Protein AF-A0A0C1JHM0-F1 (afdb_monomer_lite)

Secondary structure (DSSP, 8-state):
----HHHHHHHHHHHHTT--HHHHHHHHT--HHHHHHHHHHHHTT--SPPP-----SS--HHHHHHHHHH-TT--HHHHHHHTTS-HHHHHHHHHHTT------S------

Structure (mmCIF, N/CA/C/O backbone):
data_AF-A0A0C1JHM0-F1
#
_entry.id   AF-A0A0C1JHM0-F1
#
loop_
_atom_site.group_PDB
_atom_site.id
_atom_site.type_symbol
_atom_site.label_atom_id
_atom_site.label_alt_id
_atom_site.label_comp_id
_atom_site.label_asym_id
_atom_site.label_entity_id
_atom_site.label_seq_id
_atom_site.pdbx_PDB_ins_code
_atom_site.Cartn_x
_atom_site.Cartn_y
_atom_site.Cartn_z
_atom_site.occupancy
_atom_site.B_iso_or_equiv
_atom_site.auth_seq_id
_atom_site.auth_comp_id
_atom_site.auth_asym_id
_atom_site.auth_atom_id
_atom_site.pdbx_PDB_model_num
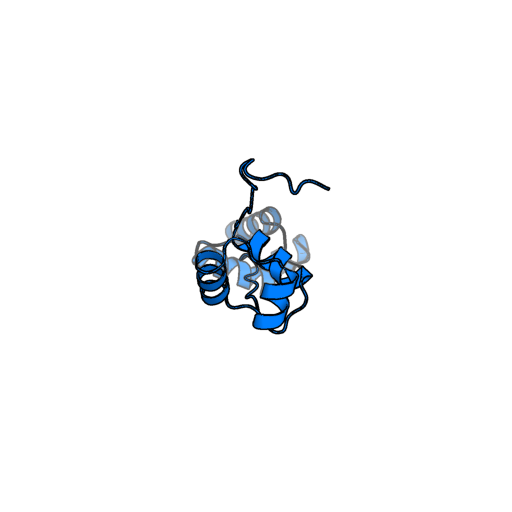ATOM 1 N N . MET A 1 1 ? -9.859 -7.324 4.245 1.00 62.50 1 MET A N 1
ATOM 2 C CA . MET A 1 1 ? -10.333 -6.095 3.570 1.00 62.50 1 MET A CA 1
ATOM 3 C C . MET A 1 1 ? -10.117 -4.915 4.492 1.00 62.50 1 MET A C 1
ATOM 5 O O . MET A 1 1 ? -9.917 -5.125 5.682 1.00 62.50 1 MET A O 1
ATOM 9 N N . ALA A 1 2 ? -10.077 -3.708 3.946 1.00 76.06 2 ALA A N 1
ATOM 10 C CA . ALA A 1 2 ? -9.978 -2.493 4.733 1.00 76.06 2 ALA A CA 1
ATOM 11 C C . ALA A 1 2 ? -11.338 -1.785 4.687 1.00 76.06 2 ALA A C 1
ATOM 13 O O . ALA A 1 2 ? -11.991 -1.794 3.648 1.00 76.06 2 ALA A O 1
ATOM 14 N N . TYR A 1 3 ? -11.790 -1.251 5.819 1.00 88.12 3 TYR A N 1
ATOM 15 C CA . TYR A 1 3 ? -13.070 -0.541 5.911 1.00 88.12 3 TYR A CA 1
ATOM 16 C C . TYR A 1 3 ? -13.004 0.797 5.168 1.00 88.12 3 TYR A C 1
ATOM 18 O O . TYR A 1 3 ? -11.930 1.393 5.127 1.00 88.12 3 TYR A O 1
ATOM 26 N N . SER A 1 4 ? -14.108 1.305 4.622 1.00 88.56 4 SER A N 1
ATOM 27 C CA . SER A 1 4 ? -14.107 2.612 3.948 1.00 88.56 4 SER A CA 1
ATOM 28 C C . SER A 1 4 ? -13.699 3.743 4.899 1.00 88.56 4 SER A C 1
ATOM 30 O O . SER A 1 4 ? -13.886 3.643 6.113 1.00 88.56 4 SER A O 1
ATOM 32 N N . LYS A 1 5 ? -13.134 4.828 4.356 1.00 88.25 5 LYS A N 1
ATOM 33 C CA . LYS A 1 5 ? -12.755 6.016 5.138 1.00 88.25 5 LYS A CA 1
ATOM 34 C C . LYS A 1 5 ? -13.950 6.585 5.906 1.00 88.25 5 LYS A C 1
ATOM 36 O O . LYS A 1 5 ? -13.822 6.865 7.095 1.00 88.25 5 LYS A O 1
ATOM 41 N N . ASP A 1 6 ? -15.102 6.662 5.251 1.00 90.81 6 ASP A N 1
ATOM 42 C CA . ASP A 1 6 ? -16.329 7.226 5.817 1.00 90.81 6 ASP A CA 1
ATOM 43 C C . ASP A 1 6 ? -16.793 6.452 7.053 1.00 90.81 6 ASP A C 1
ATOM 45 O O . ASP A 1 6 ? -17.170 7.054 8.055 1.00 90.81 6 ASP A O 1
ATOM 49 N N . LEU A 1 7 ? -16.706 5.114 7.022 1.00 90.94 7 LEU A N 1
ATOM 50 C CA . LEU A 1 7 ? -17.049 4.278 8.175 1.00 90.94 7 LEU A CA 1
ATOM 51 C C . LEU A 1 7 ? -16.117 4.565 9.357 1.00 90.94 7 LEU A C 1
ATOM 53 O O . LEU A 1 7 ? -16.575 4.697 10.488 1.00 90.94 7 LEU A O 1
ATOM 57 N N . ARG A 1 8 ? -14.810 4.700 9.095 1.00 90.94 8 ARG A N 1
ATOM 58 C CA . ARG A 1 8 ? -13.818 5.004 10.138 1.00 90.94 8 ARG A CA 1
ATOM 59 C C . ARG A 1 8 ? -14.088 6.358 10.772 1.00 90.94 8 ARG A C 1
ATOM 61 O O . ARG A 1 8 ? -14.036 6.468 11.988 1.00 90.94 8 ARG A O 1
ATOM 68 N N . GLN A 1 9 ? -14.373 7.369 9.952 1.00 91.25 9 GLN A N 1
ATOM 69 C CA . GLN A 1 9 ? -14.682 8.715 10.432 1.00 91.25 9 GLN A CA 1
ATOM 70 C C . GLN A 1 9 ? -15.960 8.723 11.264 1.00 91.25 9 GLN A C 1
ATOM 72 O O . GLN A 1 9 ? -15.948 9.246 12.369 1.00 91.25 9 GLN A O 1
ATOM 77 N N . LYS A 1 10 ? -17.035 8.076 10.798 1.00 92.44 10 LYS A N 1
ATOM 78 C CA . LYS A 1 10 ? -18.284 7.980 11.568 1.00 92.44 10 LYS A CA 1
ATOM 79 C C . LYS A 1 10 ? -18.088 7.276 12.911 1.00 92.44 10 LYS A C 1
ATOM 81 O O . LYS A 1 10 ? -18.573 7.775 13.918 1.00 92.44 10 LYS A O 1
ATOM 86 N N . ALA A 1 11 ? -17.351 6.167 12.937 1.00 91.50 11 ALA A N 1
ATOM 87 C CA . ALA A 1 11 ? -17.074 5.436 14.171 1.00 91.50 11 ALA A CA 1
ATOM 88 C C . ALA A 1 11 ? -16.205 6.237 15.158 1.00 91.50 11 ALA A C 1
ATOM 90 O O . ALA A 1 11 ? -16.422 6.160 16.363 1.00 91.50 11 ALA A O 1
ATOM 91 N N . LEU A 1 12 ? -15.235 7.013 14.659 1.00 90.62 12 LEU A N 1
ATOM 92 C CA . LEU A 1 12 ? -14.406 7.890 15.493 1.00 90.62 12 LEU A CA 1
ATOM 93 C C . LEU A 1 12 ? -15.189 9.101 16.011 1.00 90.62 12 LEU A C 1
ATOM 95 O O . LEU A 1 12 ? -15.105 9.398 17.195 1.00 90.62 12 LEU A O 1
ATOM 99 N N . ASN A 1 13 ? -16.013 9.736 15.178 1.00 92.31 13 ASN A N 1
ATOM 100 C CA . ASN A 1 13 ? -16.884 10.828 15.617 1.00 92.31 13 ASN A CA 1
ATOM 101 C C . ASN A 1 13 ? -17.864 10.350 16.699 1.00 92.31 13 ASN A C 1
ATOM 103 O O . ASN A 1 13 ? -18.095 11.056 17.671 1.00 92.31 13 ASN A O 1
ATOM 107 N N . TYR A 1 14 ? -18.398 9.132 16.557 1.00 91.81 14 TYR A N 1
ATOM 108 C CA . TYR A 1 14 ? -19.281 8.523 17.554 1.00 91.81 14 TYR A CA 1
ATOM 109 C C . TYR A 1 14 ? -18.563 8.251 18.890 1.00 91.81 14 TYR A C 1
ATOM 111 O O . TYR A 1 14 ? -19.166 8.349 19.950 1.00 91.81 14 TYR A O 1
ATOM 119 N N . LEU A 1 15 ? -17.259 7.957 18.874 1.00 88.94 15 LEU A N 1
ATOM 120 C CA . LEU A 1 15 ? -16.457 7.900 20.103 1.00 88.94 15 LEU A CA 1
ATOM 121 C C . LEU A 1 15 ? -16.238 9.285 20.719 1.00 88.94 15 LEU A C 1
ATOM 123 O O . LEU A 1 15 ? -16.293 9.431 21.937 1.00 88.94 15 LEU A O 1
ATOM 127 N N . GLU A 1 16 ? -15.972 10.297 19.892 1.00 87.50 16 GLU A N 1
ATOM 128 C CA . GLU A 1 16 ? -15.730 11.670 20.350 1.00 87.50 16 GLU A CA 1
ATOM 129 C C . GLU A 1 16 ? -16.974 12.302 20.991 1.00 87.50 16 GLU A C 1
ATOM 131 O O . GLU A 1 16 ? -16.836 13.112 21.905 1.00 87.50 16 GLU A O 1
ATOM 136 N N . THR A 1 17 ? -18.185 11.885 20.601 1.00 89.56 17 THR A N 1
ATOM 137 C CA . THR A 1 17 ? -19.439 12.312 21.249 1.00 89.56 17 THR A CA 1
ATOM 138 C C . THR A 1 17 ? -19.662 11.698 22.638 1.00 89.56 17 THR A C 1
ATOM 140 O O . THR A 1 17 ? -20.664 12.009 23.276 1.00 89.56 17 THR A O 1
ATOM 143 N N . GLY A 1 18 ? -18.737 10.865 23.133 1.00 87.31 18 GLY A N 1
ATOM 144 C CA . GLY A 1 18 ? -18.746 10.326 24.497 1.00 87.31 18 GLY A CA 1
ATOM 145 C C . GLY A 1 18 ? -19.237 8.883 24.627 1.00 87.31 18 GLY A C 1
ATOM 146 O O . GLY A 1 18 ? -19.373 8.398 25.749 1.00 87.31 18 GLY A O 1
ATOM 147 N N . HIS A 1 19 ? -19.486 8.183 23.515 1.00 88.69 19 HIS A N 1
ATOM 148 C CA . HIS A 1 19 ? -19.900 6.779 23.545 1.00 88.69 19 HIS A CA 1
ATOM 149 C C . HIS A 1 19 ? -18.735 5.834 23.836 1.00 88.69 19 HIS A C 1
ATOM 151 O O . HIS A 1 19 ? -17.574 6.095 23.508 1.00 88.69 19 HIS A O 1
ATOM 157 N N . SER A 1 20 ? -19.057 4.684 24.426 1.00 89.81 20 SER A N 1
ATOM 158 C CA . SER A 1 20 ? -18.070 3.643 24.697 1.00 89.81 20 SER A CA 1
ATOM 159 C C . SER A 1 20 ? -17.631 2.918 23.417 1.00 89.81 20 SER A C 1
ATOM 161 O O . SER A 1 20 ? -18.358 2.814 22.425 1.00 89.81 20 SER A O 1
ATOM 163 N N . ALA A 1 21 ? -16.428 2.337 23.435 1.00 87.19 21 ALA A N 1
ATOM 164 C CA . ALA A 1 21 ? -15.952 1.516 22.320 1.00 87.19 21 ALA A CA 1
ATOM 165 C C . ALA A 1 21 ? -16.823 0.262 22.090 1.00 87.19 21 ALA A C 1
ATOM 167 O O . ALA A 1 21 ? -16.870 -0.258 20.973 1.00 87.19 21 ALA A O 1
ATOM 168 N N . GLU A 1 22 ? -17.518 -0.218 23.125 1.00 89.44 22 GLU A N 1
ATOM 169 C CA . GLU A 1 22 ? -18.446 -1.348 23.033 1.00 89.44 22 GLU A CA 1
ATOM 170 C C . GLU A 1 22 ? -19.715 -0.983 22.262 1.00 89.44 22 GLU A C 1
ATOM 172 O O . GLU A 1 22 ? -20.121 -1.741 21.380 1.00 89.44 22 GLU A O 1
ATOM 177 N N . GLU A 1 23 ? -20.275 0.204 22.504 1.00 90.56 23 GLU A N 1
ATOM 178 C CA . GLU A 1 23 ? -21.399 0.735 21.724 1.00 90.56 23 GLU A CA 1
ATOM 179 C C . GLU A 1 23 ? -21.020 0.904 20.252 1.00 90.56 23 GLU A C 1
ATOM 181 O O . GLU A 1 23 ? -21.764 0.489 19.369 1.00 90.56 23 GLU A O 1
ATOM 186 N N . VAL A 1 24 ? -19.824 1.424 19.962 1.00 91.38 24 VAL A N 1
ATOM 187 C CA . VAL A 1 24 ? -19.327 1.556 18.579 1.00 91.38 24 VAL A CA 1
ATOM 188 C C . VAL A 1 24 ? -19.249 0.193 17.899 1.00 91.38 24 VAL A C 1
ATOM 190 O O . VAL A 1 24 ? -19.633 0.049 16.739 1.00 91.38 24 VAL A O 1
ATOM 193 N N . ARG A 1 25 ? -18.769 -0.830 18.614 1.00 90.19 25 ARG A N 1
ATOM 194 C CA . ARG A 1 25 ? -18.746 -2.199 18.097 1.00 90.19 25 ARG A CA 1
ATOM 195 C C . ARG A 1 25 ? -20.150 -2.688 17.753 1.00 90.19 25 ARG A C 1
ATOM 197 O O . ARG A 1 25 ? -20.301 -3.309 16.709 1.00 90.19 25 ARG A O 1
ATOM 204 N N . GLN A 1 26 ? -21.134 -2.449 18.617 1.00 91.69 26 GLN A N 1
ATOM 205 C CA . GLN A 1 26 ? -22.510 -2.905 18.402 1.00 91.69 26 GLN A CA 1
ATOM 206 C C . GLN A 1 26 ? -23.188 -2.158 17.247 1.00 91.69 26 GLN A C 1
ATOM 208 O O . GLN A 1 26 ? -23.802 -2.788 16.394 1.00 91.69 26 GLN A O 1
ATOM 213 N N . VAL A 1 27 ? -23.037 -0.832 17.185 1.00 92.69 27 VAL A N 1
ATOM 214 C CA . VAL A 1 27 ? -23.682 0.026 16.177 1.00 92.69 27 VAL A CA 1
ATOM 215 C C . VAL A 1 27 ? -23.083 -0.177 14.785 1.00 92.69 27 VAL A C 1
ATOM 217 O O . VAL A 1 27 ? -23.813 -0.233 13.799 1.00 92.69 27 VAL A O 1
ATOM 220 N N . PHE A 1 28 ? -21.755 -0.273 14.688 1.00 89.44 28 PHE A N 1
ATOM 221 C CA . PHE A 1 28 ? -21.052 -0.355 13.404 1.00 89.44 28 PHE A CA 1
ATOM 222 C C . PHE A 1 28 ? -20.651 -1.784 13.010 1.00 89.44 28 PHE A C 1
ATOM 224 O O . PHE A 1 28 ? -20.027 -1.956 11.965 1.00 89.44 28 PHE A O 1
ATOM 231 N N . ASP A 1 29 ? -20.977 -2.785 13.835 1.00 91.75 29 ASP A N 1
ATOM 232 C CA . ASP A 1 29 ? -20.590 -4.196 13.675 1.00 91.75 29 ASP A CA 1
ATOM 233 C C . ASP A 1 29 ? -19.084 -4.383 13.393 1.00 91.75 29 ASP A C 1
ATOM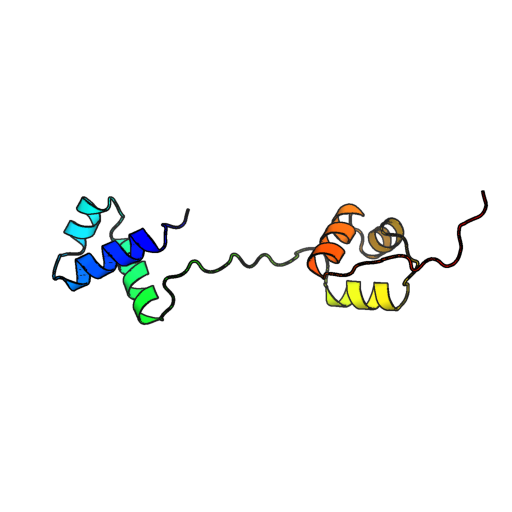 235 O O . ASP A 1 29 ? -18.640 -5.060 12.463 1.00 91.75 29 ASP A O 1
ATOM 239 N N . VAL A 1 30 ? -18.252 -3.716 14.199 1.00 91.06 30 VAL A N 1
ATOM 240 C CA . VAL A 1 30 ? -16.789 -3.758 14.070 1.00 91.06 30 VAL A CA 1
ATOM 241 C C . VAL A 1 30 ? -16.126 -4.288 15.328 1.00 91.06 30 VAL A C 1
ATOM 243 O O . VAL A 1 30 ? -16.458 -3.923 16.450 1.00 91.06 30 VAL A O 1
ATOM 246 N N . ALA A 1 31 ? -15.100 -5.121 15.160 1.00 91.19 31 ALA A N 1
ATOM 247 C CA . ALA A 1 31 ? -14.327 -5.605 16.299 1.00 91.19 31 ALA A CA 1
ATOM 248 C C . ALA A 1 31 ? -13.673 -4.443 17.075 1.00 91.19 31 ALA A C 1
ATOM 250 O O . ALA A 1 31 ? -13.064 -3.559 16.471 1.00 91.19 31 ALA A O 1
ATOM 251 N N . LEU A 1 32 ? -13.682 -4.512 18.412 1.00 89.94 32 LEU A N 1
ATOM 252 C CA . LEU A 1 32 ? -13.072 -3.510 19.307 1.00 89.94 32 LEU A CA 1
ATOM 253 C C . LEU A 1 32 ? -11.622 -3.176 18.929 1.00 89.94 32 LEU A C 1
ATOM 255 O O . LEU A 1 32 ? -11.227 -2.015 18.854 1.00 89.94 32 LEU A O 1
ATOM 259 N N . ARG A 1 33 ? -10.827 -4.201 18.598 1.00 91.62 33 ARG A N 1
ATOM 260 C CA . ARG A 1 33 ? -9.435 -4.037 18.146 1.00 91.62 33 ARG A CA 1
ATOM 261 C C . ARG A 1 33 ? -9.315 -3.114 16.927 1.00 91.62 33 ARG A C 1
ATOM 263 O O . ARG A 1 33 ? -8.331 -2.393 16.794 1.00 91.62 33 ARG A O 1
ATOM 270 N N . THR A 1 34 ? -10.291 -3.143 16.026 1.00 90.88 34 THR A N 1
ATOM 271 C CA . THR A 1 34 ? -10.335 -2.289 14.834 1.00 90.88 34 THR A CA 1
ATOM 272 C C . THR A 1 34 ? -10.539 -0.827 15.219 1.00 90.88 34 THR A C 1
ATOM 274 O O . THR A 1 34 ? -9.820 0.032 14.714 1.00 90.88 34 THR A O 1
ATOM 277 N N . VAL A 1 35 ? -11.443 -0.564 16.162 1.00 90.56 35 VAL A N 1
ATOM 278 C CA . VAL A 1 35 ? -11.725 0.774 16.693 1.00 90.56 35 VAL A CA 1
ATOM 279 C C . VAL A 1 35 ? -10.473 1.372 17.348 1.00 90.56 35 VAL A C 1
ATOM 281 O O . VAL A 1 35 ? -10.046 2.470 16.991 1.00 90.56 35 VAL A O 1
ATOM 284 N N . PHE A 1 36 ? -9.784 0.609 18.204 1.00 90.75 36 PHE A N 1
ATOM 285 C CA . PHE A 1 36 ? -8.507 1.041 18.791 1.00 90.75 36 PHE A CA 1
ATOM 286 C C . PHE A 1 36 ? -7.410 1.279 17.744 1.00 90.75 36 PHE A C 1
ATOM 288 O O . PHE A 1 36 ? -6.638 2.236 17.845 1.00 90.75 36 PHE A O 1
ATOM 295 N N . ASN A 1 37 ? -7.345 0.445 16.702 1.00 90.44 37 ASN A N 1
ATOM 296 C CA . ASN A 1 37 ? -6.421 0.663 15.590 1.00 90.44 37 ASN A CA 1
ATOM 297 C C . ASN A 1 37 ? -6.722 1.968 14.838 1.00 90.44 37 ASN A C 1
ATOM 299 O O . ASN A 1 37 ? -5.783 2.629 14.392 1.00 90.44 37 ASN A O 1
ATOM 303 N N . TRP A 1 38 ? -7.993 2.351 14.690 1.00 90.75 38 TRP A N 1
ATOM 304 C CA . TRP A 1 38 ? -8.378 3.626 14.083 1.00 90.75 38 TRP A CA 1
ATOM 305 C C . TRP A 1 38 ? -8.018 4.817 14.963 1.00 90.75 38 TRP A C 1
ATOM 307 O O . TRP A 1 38 ? -7.421 5.753 14.444 1.00 90.75 38 TRP A O 1
ATOM 317 N N . LEU A 1 39 ? -8.244 4.743 16.277 1.00 88.69 39 LEU A N 1
ATOM 318 C CA . LEU A 1 39 ? -7.794 5.772 17.223 1.00 88.69 39 LEU A CA 1
ATOM 319 C C . LEU A 1 39 ? -6.275 5.980 17.148 1.00 88.69 39 LEU A C 1
ATOM 321 O O . LEU A 1 39 ? -5.787 7.105 17.044 1.00 88.69 39 LEU A O 1
ATOM 325 N N . LYS A 1 40 ? -5.502 4.886 17.118 1.00 89.38 40 LYS A N 1
ATOM 326 C CA . LYS A 1 40 ? -4.041 4.951 16.948 1.00 89.38 40 LYS A CA 1
ATOM 327 C C . LYS A 1 40 ? -3.645 5.601 15.618 1.00 89.38 40 LYS A C 1
ATOM 329 O O . LYS A 1 40 ? -2.675 6.349 15.560 1.00 89.38 40 LYS A O 1
ATOM 334 N N . ARG A 1 41 ? -4.384 5.322 14.543 1.00 87.00 41 ARG A N 1
ATOM 335 C CA . ARG A 1 41 ? -4.156 5.909 13.213 1.00 87.00 41 ARG A CA 1
ATOM 336 C C . ARG A 1 41 ? -4.531 7.391 13.142 1.00 87.00 41 ARG A C 1
ATOM 338 O O . ARG A 1 41 ? -3.795 8.147 12.515 1.00 87.00 41 ARG A O 1
ATOM 345 N N . GLN A 1 42 ? -5.615 7.799 13.802 1.00 86.62 42 GLN A N 1
ATOM 346 C CA . GLN A 1 42 ? -6.053 9.193 13.907 1.00 86.62 42 GLN A CA 1
ATOM 347 C C . GLN A 1 42 ? -5.009 10.037 14.644 1.00 86.62 42 GLN A C 1
ATOM 349 O O . GLN A 1 42 ? -4.629 11.089 14.142 1.00 86.62 42 GLN A O 1
ATOM 354 N N . ARG A 1 43 ? -4.445 9.528 15.752 1.00 85.31 43 ARG A N 1
ATOM 355 C CA . ARG A 1 43 ? -3.323 10.179 16.462 1.00 85.31 43 ARG A CA 1
ATOM 356 C C . ARG A 1 43 ? -2.091 10.386 15.577 1.00 85.31 43 ARG A C 1
ATOM 358 O O . ARG A 1 43 ? -1.387 11.373 15.730 1.00 85.31 43 ARG A O 1
ATOM 365 N N . ASN A 1 44 ? -1.856 9.479 14.631 1.00 83.62 44 ASN A N 1
ATOM 366 C CA . ASN A 1 44 ? -0.760 9.573 13.664 1.00 83.62 44 ASN A CA 1
ATOM 367 C C . ASN A 1 44 ? -1.118 10.414 12.416 1.00 83.62 44 ASN A C 1
ATOM 369 O O . ASN A 1 44 ? -0.336 10.448 11.467 1.00 83.62 44 ASN A O 1
ATOM 373 N N . GLY A 1 45 ? -2.310 11.023 12.361 1.00 80.31 45 GLY A N 1
ATOM 374 C CA . GLY A 1 45 ? -2.774 11.854 11.243 1.00 80.31 45 GLY A CA 1
ATOM 375 C C . GLY A 1 45 ? -3.106 11.097 9.949 1.00 80.31 45 GLY A C 1
ATOM 376 O O . GLY A 1 45 ? -3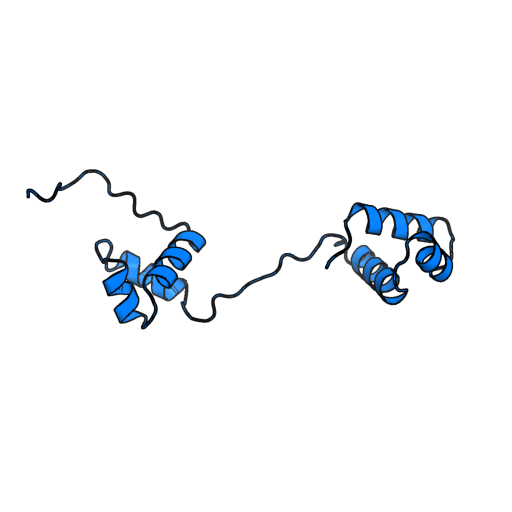.362 11.721 8.925 1.00 80.31 45 GLY A O 1
ATOM 377 N N . CYS A 1 46 ? -3.110 9.758 9.958 1.00 77.88 46 CYS A N 1
ATOM 378 C CA . CYS A 1 46 ? -3.263 8.935 8.753 1.00 77.88 46 CYS A CA 1
ATOM 379 C C . CYS A 1 46 ? -4.423 7.941 8.892 1.00 77.88 46 CYS A C 1
ATOM 381 O O . CYS A 1 46 ? -4.220 6.783 9.263 1.00 77.88 46 CYS A O 1
ATOM 383 N N . LEU A 1 47 ? -5.642 8.376 8.558 1.00 79.50 47 LEU A N 1
ATOM 384 C CA . LEU A 1 47 ? -6.827 7.504 8.548 1.00 79.50 47 LEU A CA 1
ATOM 385 C C . LEU A 1 47 ? -6.974 6.694 7.247 1.00 79.50 47 LEU A C 1
ATOM 387 O O . LEU A 1 47 ? -7.674 5.675 7.216 1.00 79.50 47 LEU A O 1
ATOM 391 N N . GLU A 1 48 ? -6.287 7.136 6.194 1.00 80.81 48 GLU A N 1
ATOM 392 C CA . GLU A 1 48 ? -6.281 6.495 4.883 1.00 80.81 48 GLU A CA 1
ATOM 393 C C . GLU A 1 48 ? -5.703 5.085 4.916 1.00 80.81 48 GLU A C 1
ATOM 395 O O . GLU A 1 48 ? -4.907 4.699 5.782 1.00 80.81 48 GLU A O 1
ATOM 400 N N . ASP A 1 49 ? -6.093 4.298 3.920 1.00 79.44 49 ASP A N 1
ATOM 401 C CA . ASP A 1 49 ? -5.446 3.023 3.694 1.00 79.44 49 ASP A CA 1
ATOM 402 C C . ASP A 1 49 ? -4.027 3.196 3.194 1.00 79.44 49 ASP A C 1
ATOM 404 O O . ASP A 1 49 ? -3.759 3.833 2.176 1.00 79.44 49 ASP A O 1
ATOM 408 N N . LYS A 1 50 ? -3.098 2.558 3.911 1.00 78.69 50 LYS A N 1
ATOM 409 C CA . LYS A 1 50 ? -1.716 2.486 3.466 1.00 78.69 50 LYS A CA 1
ATOM 410 C C . LYS A 1 50 ? -1.694 1.778 2.108 1.00 78.69 50 LYS A C 1
ATOM 412 O O . LYS A 1 50 ? -2.141 0.625 2.032 1.00 78.69 50 LYS A O 1
ATOM 417 N N . PRO A 1 51 ? -1.145 2.407 1.053 1.00 79.94 51 PRO A N 1
ATOM 418 C CA . PRO A 1 51 ? -1.038 1.752 -0.235 1.00 79.94 51 PRO A CA 1
ATOM 419 C C . PRO A 1 51 ? -0.186 0.493 -0.081 1.00 79.94 51 PRO A C 1
ATOM 421 O O . PRO A 1 51 ? 0.863 0.496 0.575 1.00 79.94 51 PRO A O 1
ATOM 424 N N . ARG A 1 52 ? -0.644 -0.609 -0.680 1.00 78.31 52 ARG A N 1
ATOM 425 C CA . ARG A 1 52 ? 0.123 -1.856 -0.708 1.00 78.31 52 ARG A CA 1
ATOM 426 C C . ARG A 1 52 ? 1.381 -1.628 -1.540 1.00 78.31 52 ARG A C 1
ATOM 428 O O . ARG A 1 52 ? 1.308 -1.547 -2.763 1.00 78.31 52 ARG A O 1
ATOM 435 N N . LYS A 1 53 ? 2.535 -1.554 -0.881 1.00 78.56 53 LYS A N 1
ATOM 436 C CA . LYS A 1 53 ? 3.832 -1.537 -1.561 1.00 78.56 53 LYS A CA 1
ATOM 437 C C . LYS A 1 53 ? 4.149 -2.961 -2.018 1.00 78.56 53 LYS A C 1
ATOM 439 O O . LYS A 1 53 ? 4.349 -3.843 -1.189 1.00 78.56 53 LYS A O 1
ATOM 444 N N . ARG A 1 54 ? 4.135 -3.196 -3.331 1.00 74.06 54 ARG A N 1
ATOM 445 C CA . ARG A 1 54 ? 4.613 -4.446 -3.937 1.00 74.06 54 ARG A CA 1
ATOM 446 C C . ARG A 1 54 ? 6.027 -4.204 -4.447 1.00 74.06 54 ARG A C 1
ATOM 448 O O . ARG A 1 54 ? 6.204 -3.383 -5.343 1.00 74.06 54 ARG A O 1
ATOM 455 N N . HIS A 1 55 ? 7.007 -4.899 -3.880 1.00 72.00 55 HIS A N 1
ATOM 456 C CA . HIS A 1 55 ? 8.369 -4.881 -4.404 1.00 72.00 55 HIS A CA 1
ATOM 457 C C . HIS A 1 55 ? 8.501 -5.903 -5.544 1.00 72.00 55 HIS A C 1
ATOM 459 O O . HIS A 1 55 ? 7.964 -7.009 -5.426 1.00 72.00 55 HIS A O 1
ATOM 465 N N . PRO A 1 56 ? 9.168 -5.561 -6.659 1.00 70.38 56 PRO A N 1
ATOM 466 C CA . PRO A 1 56 ? 9.564 -6.552 -7.651 1.00 70.38 56 PRO A CA 1
ATOM 467 C C . PRO A 1 56 ? 10.555 -7.526 -7.009 1.00 70.38 56 PRO A C 1
ATOM 469 O O . PRO A 1 56 ? 11.547 -7.099 -6.436 1.00 70.38 56 PRO A O 1
ATOM 472 N N . ILE A 1 57 ? 10.275 -8.827 -7.093 1.00 74.19 57 ILE A N 1
ATOM 473 C CA . ILE A 1 57 ? 11.115 -9.860 -6.461 1.00 74.19 57 ILE A CA 1
ATOM 474 C C . ILE A 1 57 ? 12.260 -10.301 -7.390 1.00 74.19 57 ILE A C 1
ATOM 476 O O . ILE A 1 57 ? 13.319 -10.676 -6.909 1.00 74.19 57 ILE A O 1
ATOM 480 N N . LYS A 1 58 ? 12.047 -10.275 -8.716 1.00 79.44 58 LYS A N 1
ATOM 481 C CA . LYS A 1 58 ? 12.949 -10.916 -9.696 1.00 79.44 58 LYS A CA 1
ATOM 482 C C . LYS A 1 58 ? 13.763 -9.968 -10.578 1.00 79.44 58 LYS A C 1
ATOM 484 O O . LYS A 1 58 ? 14.730 -10.411 -11.173 1.00 79.44 58 LYS A O 1
ATOM 489 N N . ILE A 1 59 ? 13.342 -8.714 -10.736 1.00 83.12 59 ILE A N 1
ATOM 490 C CA . ILE A 1 59 ? 13.957 -7.781 -11.691 1.00 83.12 59 ILE A CA 1
ATOM 491 C C . ILE A 1 59 ? 14.352 -6.529 -10.927 1.00 83.12 59 ILE A C 1
ATOM 493 O O . ILE A 1 59 ? 13.471 -5.826 -10.423 1.00 83.12 59 ILE A O 1
ATOM 497 N N . ASP A 1 60 ? 15.652 -6.260 -10.872 1.00 86.50 60 ASP A N 1
ATOM 498 C CA . ASP A 1 60 ? 16.167 -4.986 -10.393 1.00 86.50 60 ASP A CA 1
ATOM 499 C C . ASP A 1 60 ? 15.881 -3.894 -11.436 1.00 86.50 60 ASP A C 1
ATOM 501 O O . ASP A 1 60 ? 16.146 -4.036 -12.633 1.00 86.50 60 ASP A O 1
ATOM 505 N N . HIS A 1 61 ? 15.269 -2.809 -10.973 1.00 84.81 61 HIS A N 1
ATOM 506 C CA . HIS A 1 61 ? 14.873 -1.690 -11.811 1.00 84.81 61 HIS A CA 1
ATOM 507 C C . HIS A 1 61 ? 16.070 -0.905 -12.340 1.00 84.81 61 HIS A C 1
ATOM 509 O O . HIS A 1 61 ? 16.007 -0.422 -13.472 1.00 84.81 61 HIS A O 1
ATOM 515 N N . ASP A 1 62 ? 17.130 -0.771 -11.546 1.00 87.19 62 ASP A N 1
ATOM 516 C CA . ASP A 1 62 ? 18.282 0.042 -11.929 1.00 87.19 62 ASP A CA 1
ATOM 517 C C . ASP A 1 62 ? 19.138 -0.708 -12.953 1.00 87.19 62 ASP A C 1
ATOM 519 O O . ASP A 1 62 ? 19.481 -0.151 -13.996 1.00 87.19 62 ASP A O 1
ATOM 523 N N . GLN A 1 63 ? 19.333 -2.016 -12.752 1.00 88.25 63 GLN A N 1
ATOM 524 C CA . GLN A 1 63 ? 19.982 -2.885 -13.740 1.00 88.25 63 GLN A CA 1
ATOM 525 C C . GLN A 1 63 ? 19.231 -2.905 -15.077 1.00 88.25 63 GLN A C 1
ATOM 527 O O . GLN A 1 63 ? 19.850 -2.794 -16.136 1.00 88.25 63 GLN A O 1
ATOM 532 N N . LEU A 1 64 ? 17.895 -3.003 -15.047 1.00 88.12 64 LEU A N 1
ATOM 533 C CA . LEU A 1 64 ? 17.087 -2.996 -16.267 1.00 88.12 64 LEU A CA 1
ATOM 534 C C . LEU A 1 64 ? 17.203 -1.664 -17.026 1.00 88.12 64 LEU A C 1
ATOM 536 O O . LEU A 1 64 ? 17.308 -1.677 -18.251 1.00 88.12 64 LEU A O 1
ATOM 540 N N . LYS A 1 65 ? 17.214 -0.522 -16.325 1.00 88.06 65 LYS A N 1
ATOM 541 C CA . LYS A 1 65 ? 17.403 0.795 -16.958 1.00 88.06 65 LYS A CA 1
ATOM 542 C C . LYS A 1 65 ? 18.765 0.902 -17.632 1.00 88.06 65 LYS A C 1
ATOM 544 O O . LYS A 1 65 ? 18.819 1.225 -18.814 1.00 88.06 65 LYS A O 1
ATOM 549 N N . SER A 1 66 ? 19.839 0.562 -16.918 1.00 88.50 66 SER A N 1
ATOM 550 C CA . SER A 1 66 ? 21.192 0.616 -17.477 1.00 88.50 66 SER A CA 1
ATOM 551 C C . SER A 1 66 ? 21.370 -0.322 -18.672 1.00 88.50 66 SER A C 1
ATOM 553 O O . SER A 1 66 ? 22.113 0.002 -19.594 1.00 88.50 66 SER A O 1
ATOM 555 N N . TYR A 1 67 ? 20.694 -1.476 -18.689 1.00 88.62 67 TYR A N 1
ATOM 556 C CA . TYR A 1 67 ? 20.720 -2.376 -19.843 1.00 88.62 67 TYR A CA 1
ATOM 557 C C . TYR A 1 67 ? 20.023 -1.761 -21.064 1.00 88.62 67 TYR A C 1
ATOM 559 O O . TYR A 1 67 ? 20.568 -1.791 -22.163 1.00 88.62 67 TYR A O 1
ATOM 567 N N . ILE A 1 68 ? 18.842 -1.165 -20.870 1.00 85.88 68 ILE A N 1
ATOM 568 C CA . ILE A 1 68 ? 18.070 -0.527 -21.948 1.00 85.88 68 ILE A CA 1
ATOM 569 C C . ILE A 1 68 ? 18.804 0.698 -22.515 1.00 85.88 68 ILE A C 1
ATOM 571 O O . ILE A 1 68 ? 18.761 0.924 -23.720 1.00 85.88 68 ILE A O 1
ATOM 575 N N . GLU A 1 69 ? 19.501 1.471 -21.679 1.00 85.19 69 GLU A N 1
ATOM 576 C CA . GLU A 1 69 ? 20.324 2.605 -22.128 1.00 85.19 69 GLU A CA 1
ATOM 577 C C . GLU A 1 69 ? 21.519 2.161 -22.980 1.00 85.19 69 GLU A C 1
ATOM 579 O O . GLU A 1 69 ? 21.846 2.812 -23.971 1.00 85.19 69 GLU A O 1
ATOM 584 N N . LYS A 1 70 ? 22.157 1.039 -22.622 1.00 87.56 70 LYS A N 1
ATOM 585 C CA . LYS A 1 70 ? 23.273 0.465 -23.389 1.00 87.56 70 LYS A CA 1
ATOM 586 C C . LYS A 1 70 ? 22.815 -0.165 -24.704 1.00 87.56 70 LYS A C 1
ATOM 588 O O . LYS A 1 70 ? 23.529 -0.070 -25.699 1.00 87.56 70 LYS A O 1
ATOM 593 N N . TYR A 1 71 ? 21.643 -0.800 -24.708 1.00 85.12 71 TYR A N 1
ATOM 594 C CA . TYR A 1 71 ? 21.106 -1.528 -25.856 1.00 85.12 71 TYR A CA 1
ATOM 595 C C . TYR A 1 71 ? 19.666 -1.094 -26.176 1.00 85.12 71 TYR A C 1
ATOM 597 O O . TYR A 1 71 ? 18.711 -1.825 -25.891 1.00 85.12 71 TYR A O 1
ATOM 605 N N . PRO A 1 72 ? 19.479 0.087 -26.796 1.00 80.12 72 PRO A N 1
ATOM 606 C CA . PRO A 1 72 ? 18.146 0.632 -27.056 1.00 80.12 72 PRO A CA 1
ATOM 607 C C . PRO A 1 72 ? 17.341 -0.181 -28.083 1.00 80.12 72 PRO A C 1
ATOM 609 O O . PRO A 1 72 ? 16.114 -0.145 -28.058 1.00 80.12 72 PRO A O 1
ATOM 612 N N . ASP A 1 73 ? 18.007 -0.937 -28.959 1.00 81.75 73 ASP A N 1
ATOM 613 C CA . ASP A 1 73 ? 17.366 -1.742 -30.009 1.00 81.75 73 ASP A CA 1
ATOM 614 C C . ASP A 1 73 ? 17.116 -3.208 -29.614 1.00 81.75 73 ASP A C 1
ATOM 616 O O . ASP A 1 73 ? 16.583 -3.982 -30.416 1.00 81.75 73 ASP A O 1
ATOM 620 N N . SER A 1 74 ? 17.475 -3.609 -28.390 1.00 84.88 74 SER A N 1
ATOM 621 C CA . SER A 1 74 ? 17.291 -4.988 -27.936 1.00 84.88 74 SER A CA 1
ATOM 622 C C . SER A 1 74 ? 15.820 -5.381 -27.852 1.00 84.88 74 SER A C 1
ATOM 624 O O . SER A 1 74 ? 14.961 -4.663 -27.330 1.00 84.88 74 SER A O 1
ATOM 626 N N . TYR A 1 75 ? 15.521 -6.592 -28.315 1.00 87.38 75 TYR A N 1
ATOM 627 C CA . TYR A 1 75 ? 14.183 -7.153 -28.190 1.00 87.38 75 TYR A CA 1
ATOM 628 C C . TYR A 1 75 ? 13.922 -7.603 -26.750 1.00 87.38 75 TYR A C 1
ATOM 630 O O . TYR A 1 75 ? 14.809 -8.106 -26.063 1.00 87.38 75 TYR A O 1
ATOM 638 N N . LEU A 1 76 ? 12.657 -7.562 -26.314 1.00 88.75 76 LEU A N 1
ATOM 639 C CA . LEU A 1 76 ? 12.255 -8.062 -24.988 1.00 88.75 76 LEU A CA 1
ATOM 640 C C . LEU A 1 76 ? 12.709 -9.508 -24.729 1.00 88.75 76 LEU A C 1
ATOM 642 O O . LEU A 1 76 ? 12.978 -9.858 -23.588 1.00 88.75 76 LEU A O 1
ATOM 646 N N . LYS A 1 77 ? 12.810 -10.339 -25.778 1.00 90.88 77 LYS A N 1
ATOM 647 C CA . LYS A 1 77 ? 13.298 -11.725 -25.691 1.00 90.88 77 LYS A CA 1
ATOM 648 C C . LYS A 1 77 ? 14.794 -11.820 -25.380 1.00 90.88 77 LYS A C 1
ATOM 650 O O . LYS A 1 77 ? 15.206 -12.780 -24.747 1.00 90.88 77 LYS A O 1
ATOM 655 N N . GLU A 1 78 ? 15.592 -10.866 -25.844 1.00 90.38 78 GLU A N 1
ATOM 656 C CA . GLU A 1 78 ? 17.041 -10.822 -25.612 1.00 90.38 78 GLU A CA 1
ATOM 657 C C . GLU A 1 78 ? 17.318 -10.337 -24.193 1.00 90.38 78 GLU A C 1
ATOM 659 O O . GLU A 1 78 ? 18.013 -11.012 -23.441 1.00 90.38 78 GLU A O 1
ATOM 664 N N . ILE A 1 79 ? 16.638 -9.261 -23.786 1.00 89.25 79 ILE A N 1
ATOM 665 C CA . ILE A 1 79 ? 16.667 -8.764 -22.406 1.00 89.25 79 ILE A CA 1
ATOM 666 C C . ILE A 1 79 ? 16.217 -9.878 -21.447 1.00 89.25 79 ILE A C 1
ATOM 668 O O . ILE A 1 79 ? 16.855 -10.156 -20.443 1.00 89.25 79 ILE A O 1
ATOM 672 N N . ALA A 1 80 ? 15.136 -10.584 -21.771 1.00 91.56 80 ALA A N 1
ATOM 673 C CA . ALA A 1 80 ? 14.638 -11.686 -20.955 1.00 91.56 80 ALA A CA 1
ATOM 674 C C . ALA A 1 80 ? 15.654 -12.825 -20.764 1.00 91.56 80 ALA A C 1
ATOM 676 O O .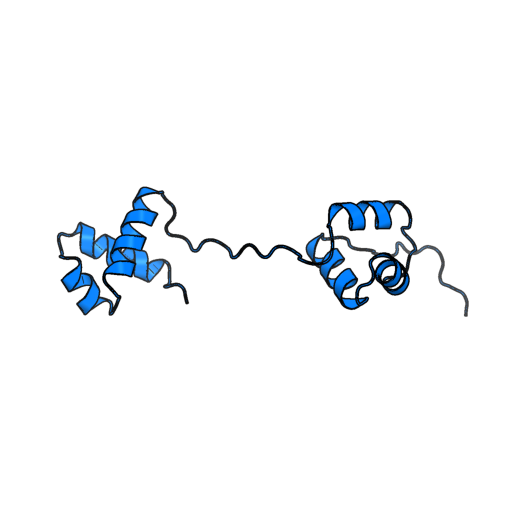 ALA A 1 80 ? 15.734 -13.375 -19.667 1.00 91.56 80 ALA A O 1
ATOM 677 N N . LYS A 1 81 ? 16.447 -13.151 -21.795 1.00 92.12 81 LYS A N 1
ATOM 678 C CA . LYS A 1 81 ? 17.522 -14.150 -21.695 1.00 92.12 81 LYS A CA 1
ATOM 679 C C . LYS A 1 81 ? 18.631 -13.692 -20.752 1.00 92.12 81 LYS A C 1
ATOM 681 O O . LYS A 1 81 ? 19.041 -14.481 -19.911 1.00 92.12 81 LYS A O 1
ATOM 686 N N . GLU A 1 82 ? 19.053 -12.434 -20.856 1.00 90.12 82 GLU A N 1
ATOM 687 C CA . GLU A 1 82 ? 20.093 -11.866 -19.988 1.00 90.12 82 GLU A CA 1
ATOM 688 C C . GLU A 1 82 ? 19.672 -11.883 -18.513 1.00 90.12 82 GLU A C 1
ATOM 690 O O . GLU A 1 82 ? 20.418 -12.302 -17.634 1.00 90.12 82 GLU A O 1
ATOM 695 N N . PHE A 1 83 ? 18.429 -11.481 -18.242 1.00 88.38 83 PHE A N 1
ATOM 696 C CA . PHE A 1 83 ? 17.876 -11.435 -16.889 1.00 88.38 83 PHE A CA 1
ATOM 697 C C . PHE A 1 83 ? 17.324 -12.793 -16.413 1.00 88.38 83 PHE A C 1
ATOM 699 O O . PHE A 1 83 ? 16.804 -12.878 -15.302 1.00 88.38 83 PHE A O 1
ATOM 706 N N . ASN A 1 84 ? 17.408 -13.849 -17.235 1.00 90.81 84 ASN A N 1
ATOM 707 C CA . ASN A 1 84 ? 16.854 -15.183 -16.977 1.00 90.81 84 ASN A CA 1
ATOM 708 C C . ASN A 1 84 ? 15.380 -15.161 -16.505 1.00 90.81 84 ASN A C 1
ATOM 710 O O . ASN A 1 84 ? 14.982 -15.827 -15.544 1.00 90.81 84 ASN A O 1
ATOM 714 N N . VAL A 1 85 ? 14.552 -14.349 -17.167 1.00 90.38 85 VAL A N 1
ATOM 715 C CA . VAL A 1 85 ? 13.118 -14.186 -16.876 1.00 90.38 85 VAL A CA 1
ATOM 716 C C . VAL A 1 85 ? 12.273 -14.393 -18.128 1.00 90.38 85 VAL A C 1
ATOM 718 O O . VAL A 1 85 ? 12.772 -14.415 -19.244 1.00 90.38 85 VAL A O 1
ATOM 721 N N . ASP A 1 86 ? 10.957 -14.518 -17.959 1.00 91.75 86 ASP A N 1
ATOM 722 C CA . ASP A 1 86 ? 10.031 -14.541 -19.093 1.00 91.75 86 ASP A CA 1
ATOM 723 C C . ASP A 1 86 ? 9.932 -13.148 -19.765 1.00 91.75 86 ASP A C 1
ATOM 725 O O . ASP A 1 86 ? 9.862 -12.141 -19.046 1.00 91.75 86 ASP A O 1
ATOM 729 N N . PRO A 1 87 ? 9.845 -13.046 -21.110 1.00 90.69 87 PRO A N 1
ATOM 730 C CA . PRO A 1 87 ? 9.681 -11.770 -21.819 1.00 90.69 87 PRO A CA 1
ATOM 731 C C . PRO A 1 87 ? 8.510 -10.910 -21.330 1.00 90.69 87 PRO A C 1
ATOM 733 O O . PRO A 1 87 ? 8.608 -9.680 -21.310 1.00 90.69 87 PRO A O 1
ATOM 736 N N . SER A 1 88 ? 7.421 -11.530 -20.872 1.00 91.25 88 SER A N 1
ATOM 737 C CA . SER A 1 88 ? 6.271 -10.819 -20.301 1.00 91.25 88 SER A CA 1
ATOM 738 C C . SER A 1 88 ? 6.651 -10.092 -19.009 1.00 91.25 88 SER A C 1
ATOM 740 O O . SER A 1 88 ? 6.153 -9.001 -18.731 1.00 91.25 88 SER A O 1
ATOM 742 N N . SER A 1 89 ? 7.576 -10.655 -18.227 1.00 90.00 89 SER A N 1
ATOM 743 C CA . SER A 1 89 ? 8.066 -10.047 -16.984 1.00 90.00 89 SER A CA 1
ATOM 744 C C . SER A 1 89 ? 8.813 -8.742 -17.258 1.00 90.00 89 SER A C 1
ATOM 746 O O . SER A 1 89 ? 8.573 -7.752 -16.558 1.00 90.00 89 SER A O 1
ATOM 748 N N . ILE A 1 90 ? 9.650 -8.717 -18.304 1.00 90.31 90 ILE A N 1
ATOM 749 C CA . ILE A 1 90 ? 10.334 -7.505 -18.782 1.00 90.31 90 ILE A CA 1
ATOM 750 C C . ILE A 1 90 ? 9.310 -6.488 -19.291 1.00 90.31 90 ILE A C 1
ATOM 752 O O . ILE A 1 90 ? 9.363 -5.326 -18.896 1.00 90.31 90 ILE A O 1
ATOM 756 N N . PHE A 1 91 ? 8.316 -6.912 -20.080 1.00 89.12 91 PHE A N 1
ATOM 757 C CA . PHE A 1 91 ? 7.252 -6.021 -20.557 1.00 89.12 91 PHE A CA 1
ATOM 758 C C . PHE A 1 91 ? 6.535 -5.297 -19.404 1.00 89.12 91 PHE A C 1
ATOM 760 O O . PHE A 1 91 ? 6.418 -4.067 -19.402 1.00 89.12 91 PHE A O 1
ATOM 767 N N . TYR A 1 92 ? 6.097 -6.037 -18.379 1.00 89.62 92 TYR A N 1
ATOM 768 C CA . TYR A 1 92 ? 5.468 -5.430 -17.206 1.00 89.62 92 TYR A CA 1
ATOM 769 C C . TYR A 1 92 ? 6.447 -4.578 -16.389 1.00 89.62 92 TYR A C 1
ATOM 771 O O . TYR A 1 92 ? 6.014 -3.597 -15.783 1.00 89.62 92 TYR A O 1
ATOM 779 N N . ALA A 1 93 ? 7.741 -4.915 -16.356 1.00 88.69 93 ALA A N 1
ATOM 780 C CA . ALA A 1 93 ? 8.766 -4.090 -15.718 1.00 88.69 93 ALA A CA 1
ATOM 781 C C . ALA A 1 93 ? 8.927 -2.738 -16.421 1.00 88.69 93 ALA A C 1
ATOM 783 O O . ALA A 1 93 ? 8.803 -1.704 -15.764 1.00 88.69 93 ALA A O 1
ATOM 784 N N . CYS A 1 94 ? 9.060 -2.727 -17.748 1.00 86.88 94 CYS A N 1
ATOM 785 C CA . CYS A 1 94 ? 9.104 -1.501 -18.545 1.00 86.88 94 CYS A CA 1
ATOM 786 C C . CYS A 1 94 ? 7.839 -0.652 -18.346 1.00 86.88 94 CYS A C 1
ATOM 788 O O . CYS A 1 94 ? 7.933 0.556 -18.129 1.00 86.88 94 CYS A O 1
ATOM 790 N N . LYS A 1 95 ? 6.654 -1.285 -18.308 1.00 86.94 95 LYS A N 1
ATOM 791 C CA . LYS A 1 95 ? 5.379 -0.597 -18.036 1.00 86.94 95 LYS A CA 1
ATOM 792 C C . LYS A 1 95 ? 5.346 0.056 -16.648 1.00 86.94 95 LYS A C 1
ATOM 794 O O . LYS A 1 95 ? 4.883 1.188 -16.529 1.00 86.94 95 LYS A O 1
ATOM 799 N N . ARG A 1 96 ? 5.845 -0.620 -15.603 1.00 85.62 96 ARG A N 1
ATOM 800 C CA . ARG A 1 96 ? 5.960 -0.049 -14.242 1.00 85.62 96 ARG A CA 1
ATOM 801 C C . ARG A 1 96 ? 6.931 1.131 -14.194 1.00 85.62 96 ARG A C 1
ATOM 803 O O . ARG A 1 96 ? 6.653 2.107 -13.506 1.00 85.62 96 ARG A O 1
ATOM 810 N N . LEU A 1 97 ? 8.036 1.041 -14.934 1.00 84.31 97 LEU A N 1
ATOM 811 C CA . LEU A 1 97 ? 9.073 2.072 -15.020 1.00 84.31 97 LEU A CA 1
ATOM 812 C C . LEU A 1 97 ? 8.733 3.217 -15.985 1.00 84.31 97 LEU A C 1
ATOM 814 O O . LEU A 1 97 ? 9.523 4.146 -16.114 1.00 84.31 97 LEU A O 1
ATOM 818 N N . LYS A 1 98 ? 7.564 3.171 -16.640 1.00 83.56 98 LYS A N 1
ATOM 819 C CA . LYS A 1 98 ? 7.128 4.137 -17.665 1.00 83.56 98 LYS A CA 1
ATOM 820 C C . LYS A 1 98 ? 8.119 4.278 -18.831 1.00 83.56 98 LYS A C 1
ATOM 822 O O . LYS A 1 98 ? 8.159 5.312 -19.490 1.00 83.56 98 LYS A O 1
ATOM 827 N N . ILE A 1 99 ? 8.880 3.223 -19.117 1.00 81.06 99 ILE A N 1
ATOM 828 C CA . ILE A 1 99 ? 9.766 3.164 -20.279 1.00 81.06 99 ILE A CA 1
ATOM 829 C C . ILE A 1 99 ? 8.885 2.866 -21.492 1.00 81.06 99 ILE A C 1
ATOM 831 O O . ILE A 1 99 ? 8.307 1.783 -21.599 1.00 81.06 99 ILE A O 1
ATOM 835 N N . THR A 1 100 ? 8.740 3.844 -22.385 1.00 70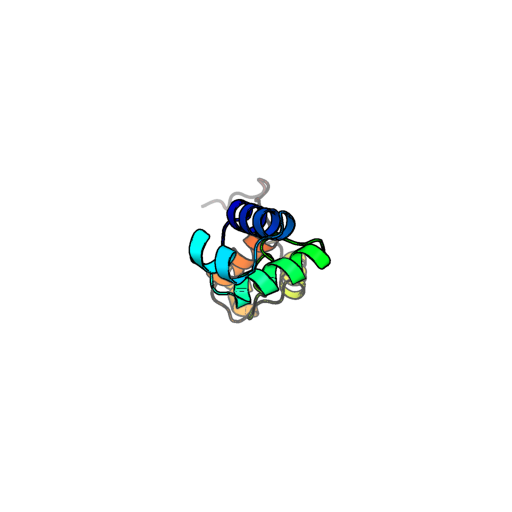.19 100 THR A N 1
ATOM 836 C CA . THR A 1 100 ? 7.971 3.688 -23.625 1.00 70.19 100 THR A CA 1
ATOM 837 C C . THR A 1 100 ? 8.921 3.717 -24.811 1.00 70.19 100 THR A C 1
ATOM 839 O O . THR A 1 100 ? 9.521 4.741 -25.119 1.00 70.19 100 THR A O 1
ATOM 842 N N . LEU A 1 101 ? 9.066 2.578 -25.488 1.00 64.44 101 LEU A N 1
ATOM 843 C CA . LEU A 1 101 ? 9.859 2.486 -26.710 1.00 64.44 101 LEU A CA 1
ATOM 844 C C . LEU A 1 101 ? 8.960 2.851 -27.893 1.00 64.44 101 LEU A C 1
ATOM 846 O O . LEU A 1 101 ? 8.477 1.994 -28.634 1.00 64.44 101 LEU A O 1
ATOM 850 N N . LYS A 1 102 ? 8.641 4.143 -28.026 1.00 57.44 102 LYS A N 1
ATOM 851 C CA . LYS A 1 102 ? 7.983 4.636 -29.237 1.00 57.44 102 LYS A CA 1
ATOM 852 C C . LYS A 1 102 ? 9.060 4.712 -30.310 1.00 57.44 102 LYS A C 1
ATOM 854 O O . LYS A 1 102 ? 9.902 5.601 -30.268 1.00 57.44 102 LYS A O 1
ATOM 859 N N . LYS A 1 103 ? 9.044 3.767 -31.253 1.00 57.56 103 LYS A N 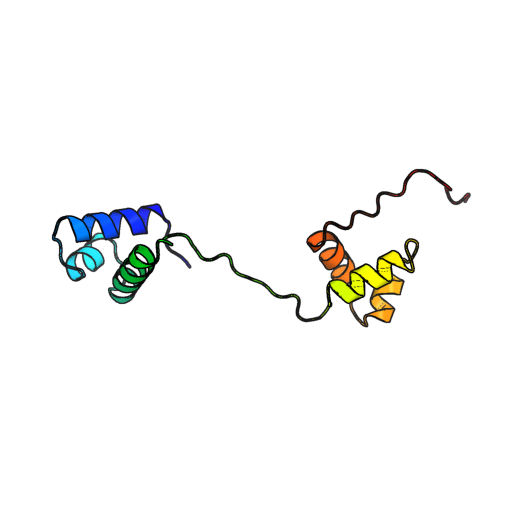1
ATOM 860 C CA . LYS A 1 103 ? 9.899 3.824 -32.443 1.00 57.56 103 LYS A CA 1
ATOM 861 C C . LYS A 1 103 ? 9.599 5.130 -33.177 1.00 57.56 103 LYS A C 1
ATOM 863 O O . LYS A 1 103 ? 8.560 5.255 -33.824 1.00 57.56 103 LYS A O 1
ATOM 868 N N . GLY A 1 104 ? 10.471 6.120 -33.041 1.00 49.66 104 GLY A N 1
ATOM 869 C CA . GLY A 1 104 ? 10.482 7.266 -33.934 1.00 49.66 104 GLY A CA 1
ATOM 870 C C . GLY A 1 104 ? 10.907 6.772 -35.310 1.00 49.66 104 GLY A C 1
ATOM 871 O O . GLY A 1 104 ? 12.087 6.556 -35.518 1.00 49.66 104 GLY A O 1
ATOM 872 N N . LEU A 1 105 ? 9.929 6.476 -36.173 1.00 49.19 105 LEU A N 1
ATOM 873 C CA . LEU A 1 105 ? 9.918 6.546 -37.646 1.00 49.19 105 LEU A CA 1
ATOM 874 C C . LEU A 1 105 ? 11.253 6.591 -38.431 1.00 49.19 105 LEU A C 1
ATOM 876 O O . LEU A 1 105 ? 11.357 7.324 -39.408 1.00 49.19 105 LEU A O 1
ATOM 880 N N . ILE A 1 106 ? 12.257 5.783 -38.101 1.00 44.19 106 ILE A N 1
ATOM 881 C CA . ILE A 1 106 ? 13.469 5.673 -38.915 1.00 44.19 106 ILE A CA 1
ATOM 882 C C . ILE A 1 106 ? 13.772 4.186 -39.100 1.00 44.19 106 ILE A C 1
ATOM 884 O O . ILE A 1 106 ? 14.008 3.459 -38.142 1.00 44.19 106 ILE A O 1
ATOM 888 N N . LEU A 1 107 ? 13.701 3.761 -40.366 1.00 43.56 107 LEU A N 1
ATOM 889 C CA . LEU A 1 107 ? 13.946 2.420 -40.913 1.00 43.56 107 LEU A CA 1
ATOM 890 C C . LEU A 1 107 ? 12.810 1.395 -40.735 1.00 43.56 107 LEU A C 1
ATOM 892 O O . LEU A 1 107 ? 12.855 0.452 -39.945 1.00 43.56 107 LEU A O 1
ATOM 896 N N . GLN A 1 108 ? 11.808 1.536 -41.609 1.00 38.59 108 GLN A N 1
ATOM 897 C CA . GLN A 1 108 ? 11.022 0.407 -42.110 1.00 38.59 108 GLN A CA 1
ATOM 898 C C . GLN A 1 108 ? 11.996 -0.667 -42.622 1.00 38.59 108 GLN A C 1
ATOM 900 O O . GLN A 1 108 ? 12.722 -0.435 -43.590 1.00 38.59 108 GLN A O 1
ATOM 905 N N . ARG A 1 109 ? 12.027 -1.845 -41.986 1.00 39.44 109 ARG A N 1
ATOM 906 C CA . ARG A 1 109 ? 12.634 -3.035 -42.598 1.00 39.44 109 ARG A CA 1
ATOM 907 C C . ARG A 1 109 ? 11.889 -3.283 -43.911 1.00 39.44 109 ARG A C 1
ATOM 909 O O . ARG A 1 109 ? 10.716 -3.653 -43.873 1.00 39.44 109 ARG A O 1
ATOM 916 N N . LYS A 1 110 ? 12.552 -3.053 -45.050 1.00 40.00 110 LYS A N 1
ATOM 917 C CA . LYS A 1 110 ? 12.091 -3.565 -46.345 1.00 40.00 110 LYS A CA 1
ATOM 918 C C . LYS A 1 110 ? 11.913 -5.078 -46.197 1.00 40.00 110 LYS A C 1
ATOM 920 O O . LYS A 1 110 ? 12.843 -5.758 -45.763 1.00 40.00 110 LYS A O 1
ATOM 925 N N . ARG A 1 111 ? 10.695 -5.545 -46.465 1.00 40.88 111 ARG A N 1
ATOM 926 C CA . ARG A 1 111 ? 10.444 -6.946 -46.803 1.00 40.88 111 ARG A CA 1
ATOM 927 C C . ARG A 1 111 ? 11.040 -7.242 -48.168 1.00 40.88 111 ARG A C 1
ATOM 929 O O . ARG A 1 111 ? 11.043 -6.305 -48.999 1.00 40.88 111 ARG A O 1
#

Radius of gyration: 24.95 Å; chains: 1; bounding box: 47×28×72 Å

Foldseek 3Di:
DDDDLVLLVVLVVVVVVPDDLVVSCVVSVDDSVVNVVSVVCVVVVHNDDDPDDDDDPQDDLVVLVVVCVVPVPDDLVRVCVVSVHDSVSNVVSCVVVVPDSPPDPDDDPDD

Sequence (111 aa):
MAYSKDLRQKALNYLETGHSAEEVRQVFDVALRTVFNWLKRQRNGCLEDKPRKRHPIKIDHDQLKSYIEKYPDSYLKEIAKEFNVDPSSIFYACKRLKITLKKGLILQRKR

pLDDT: mean 82.72, std 13.09, range [38.59, 92.69]

InterPro domains:
  IPR002622 Transposase, Synechocystis PCC 6803 [PF01710] (1-110)
  IPR009057 Homedomain-like superfamily [SSF46689] (2-92)

Organism: NCBI:txid362787